Protein AF-A0A401PRJ9-F1 (afdb_monomer_lite)

Sequence (87 aa):
MLSGDKRVAYARIKAYSVLFSRDSEKSCGKFCGKLLTVFMKQPLDRSQDMRSVAQLRVRIWMGLSSDEEEFEKYIDGKILVAAERVS

Organism: Scyliorhinus torazame (NCBI:txid75743)

pLDDT: mean 81.91, std 13.37, range [40.38, 95.56]

Foldseek 3Di:
DDDVPDDFKDDDDDCQLQEDDPPDPVSHHVQHQHWDKTFIWGDDDPDDDTDRPDIDTDHGHDYDPVCVVVNVVSDPDDDDDDDDDDD

InterPro domains:
  IPR012561 Ferlin B-domain [PF08150] (1-63)
  IPR012561 Ferlin B-domain [SM01201] (1-64)
  IPR037721 Ferlin family [PTHR12546] (1-72)

Secondary structure (DSSP, 8-state):
-EETTEE--B----HHHHB--SS-TTTS-TTBTSEEEEEEE----TTS---EEEEEEEEB-B--GGGHHHHHTT--S----------

Structure (mmCIF, N/CA/C/O backbone):
data_AF-A0A401PRJ9-F1
#
_entry.id   AF-A0A401PRJ9-F1
#
loop_
_atom_site.group_PDB
_atom_site.id
_atom_site.type_symbol
_atom_site.label_atom_id
_atom_site.label_alt_id
_atom_site.label_comp_id
_atom_site.label_asym_id
_atom_site.label_entity_id
_atom_site.label_seq_id
_atom_site.pdbx_PDB_ins_code
_atom_site.Cartn_x
_atom_site.Cartn_y
_atom_site.Cartn_z
_atom_site.occupancy
_atom_site.B_iso_or_equiv
_atom_site.auth_seq_id
_atom_site.auth_comp_id
_atom_site.auth_asym_id
_atom_site.auth_atom_id
_atom_site.pdbx_PDB_model_num
ATOM 1 N N . MET A 1 1 ? 5.170 -3.332 -12.145 1.00 71.25 1 MET A N 1
ATOM 2 C CA . MET A 1 1 ? 4.999 -3.116 -13.593 1.00 71.25 1 MET A CA 1
ATOM 3 C C . MET A 1 1 ? 5.656 -4.271 -14.321 1.00 71.25 1 MET A C 1
ATOM 5 O O . MET A 1 1 ? 6.803 -4.601 -14.004 1.00 71.25 1 MET A O 1
ATOM 9 N N . LEU A 1 2 ? 4.902 -4.907 -15.209 1.00 76.56 2 LEU A N 1
ATOM 10 C CA . LEU A 1 2 ? 5.344 -6.021 -16.039 1.00 76.56 2 LEU A CA 1
ATOM 11 C C . LEU A 1 2 ? 5.460 -5.535 -17.491 1.00 76.56 2 LEU A C 1
ATOM 13 O O . LEU A 1 2 ? 4.733 -4.626 -17.890 1.00 76.56 2 LEU A O 1
ATOM 17 N N . SER A 1 3 ? 6.399 -6.098 -18.242 1.00 79.06 3 SER A N 1
ATOM 18 C CA . SER A 1 3 ? 6.491 -5.982 -19.700 1.00 79.06 3 SER A CA 1
ATOM 19 C C . SER A 1 3 ? 6.580 -7.405 -20.244 1.00 79.06 3 SER A C 1
ATOM 21 O O . SER A 1 3 ? 7.601 -8.070 -20.041 1.00 79.06 3 SER A O 1
ATOM 23 N N . GLY A 1 4 ? 5.478 -7.912 -20.808 1.00 83.69 4 GLY A N 1
ATOM 24 C CA . GLY A 1 4 ? 5.263 -9.360 -20.923 1.00 83.69 4 GLY A CA 1
ATOM 25 C C . GLY A 1 4 ? 5.376 -10.021 -19.544 1.00 83.69 4 GLY A C 1
ATOM 26 O O . GLY A 1 4 ? 4.873 -9.481 -18.561 1.00 83.69 4 GLY A O 1
ATOM 27 N N . ASP A 1 5 ? 6.151 -11.101 -19.444 1.00 81.75 5 ASP A N 1
ATOM 28 C CA . ASP A 1 5 ? 6.373 -11.827 -18.181 1.00 81.75 5 ASP A CA 1
ATOM 29 C C . ASP A 1 5 ? 7.504 -11.231 -17.321 1.00 81.75 5 ASP A C 1
ATOM 31 O O . ASP A 1 5 ? 7.791 -11.686 -16.208 1.00 81.75 5 ASP A O 1
ATOM 35 N N . LYS A 1 6 ? 8.190 -10.190 -17.815 1.00 80.88 6 LYS A N 1
ATOM 36 C CA . LYS A 1 6 ? 9.342 -9.599 -17.130 1.00 80.88 6 LYS A CA 1
ATOM 37 C C . LYS A 1 6 ? 8.903 -8.469 -16.209 1.00 80.88 6 LYS A C 1
ATOM 39 O O . LYS A 1 6 ? 8.366 -7.448 -16.640 1.00 80.88 6 LYS A O 1
ATOM 44 N N . ARG A 1 7 ? 9.235 -8.579 -14.921 1.00 83.62 7 ARG A N 1
ATOM 45 C CA . ARG A 1 7 ? 9.132 -7.449 -13.990 1.00 83.62 7 ARG A CA 1
ATOM 46 C C . ARG A 1 7 ? 10.168 -6.392 -14.370 1.00 83.62 7 ARG A C 1
ATOM 48 O O . ARG A 1 7 ? 11.361 -6.672 -14.377 1.00 83.62 7 ARG A O 1
ATOM 55 N N . VAL A 1 8 ? 9.706 -5.177 -14.658 1.00 84.38 8 VAL A N 1
ATOM 56 C CA . VAL A 1 8 ? 10.567 -4.040 -15.049 1.00 84.38 8 VAL A CA 1
ATOM 57 C C . VAL A 1 8 ? 10.650 -2.964 -13.969 1.00 84.38 8 VAL A C 1
ATOM 59 O O . VAL A 1 8 ? 11.624 -2.223 -13.907 1.00 84.38 8 VAL A O 1
ATOM 62 N N . ALA A 1 9 ? 9.671 -2.917 -13.061 1.00 87.44 9 ALA A N 1
ATOM 63 C CA . ALA A 1 9 ? 9.661 -1.992 -11.934 1.00 87.44 9 ALA A CA 1
ATOM 64 C C . ALA A 1 9 ? 8.856 -2.556 -10.759 1.00 87.44 9 ALA A C 1
ATOM 66 O O . ALA A 1 9 ? 7.801 -3.176 -10.957 1.00 87.44 9 ALA A O 1
ATOM 67 N N . TYR A 1 10 ? 9.312 -2.302 -9.533 1.00 88.12 10 TYR A N 1
ATOM 68 C CA . TYR A 1 10 ? 8.619 -2.706 -8.311 1.00 88.12 10 TYR A CA 1
ATOM 69 C C . TYR A 1 10 ? 8.783 -1.692 -7.178 1.00 88.12 10 TYR A C 1
ATOM 71 O O . TYR A 1 10 ? 9.738 -0.922 -7.137 1.00 88.12 10 TYR A O 1
ATOM 79 N N . ALA A 1 11 ? 7.868 -1.741 -6.218 1.00 90.38 11 ALA A N 1
ATOM 80 C CA . ALA A 1 11 ? 8.022 -1.113 -4.917 1.00 90.38 11 ALA A CA 1
ATOM 81 C C . ALA A 1 11 ? 7.520 -2.084 -3.847 1.00 90.38 11 ALA A C 1
ATOM 83 O O . ALA A 1 11 ? 6.603 -2.864 -4.099 1.00 90.38 11 ALA A O 1
ATOM 84 N N . ARG A 1 12 ? 8.145 -2.071 -2.667 1.00 90.31 12 ARG A N 1
ATOM 85 C CA . ARG A 1 12 ? 7.713 -2.883 -1.523 1.00 90.31 12 ARG A CA 1
ATOM 86 C C . ARG A 1 12 ? 7.147 -1.966 -0.456 1.00 90.31 12 ARG A C 1
ATOM 88 O O . ARG A 1 12 ? 7.829 -1.044 -0.015 1.00 90.31 12 ARG A O 1
ATOM 95 N N . ILE A 1 13 ? 5.925 -2.256 -0.036 1.00 92.69 13 ILE A N 1
ATOM 96 C CA . ILE A 1 13 ? 5.226 -1.545 1.029 1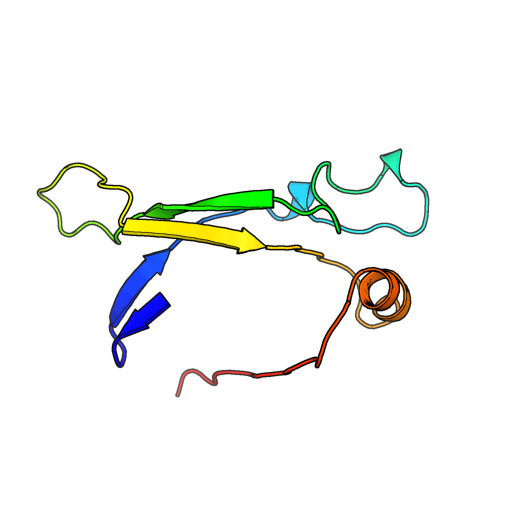.00 92.69 13 ILE A CA 1
ATOM 97 C C . ILE A 1 13 ? 4.969 -2.556 2.133 1.00 92.69 13 ILE A C 1
ATOM 99 O O . ILE A 1 13 ? 4.575 -3.691 1.872 1.00 92.69 13 ILE A O 1
ATOM 103 N N . LYS A 1 14 ? 5.271 -2.171 3.371 1.00 95.00 14 LYS A N 1
ATOM 104 C CA . LYS A 1 14 ? 5.111 -3.065 4.514 1.00 95.00 14 LYS A CA 1
ATOM 105 C C . LYS A 1 14 ? 3.623 -3.199 4.826 1.00 95.00 14 LYS A C 1
ATOM 107 O O . LYS A 1 14 ? 2.963 -2.174 4.985 1.00 95.00 14 LYS A O 1
ATOM 112 N N . ALA A 1 15 ? 3.129 -4.429 4.960 1.00 94.25 15 ALA A N 1
ATOM 113 C CA . ALA A 1 15 ? 1.713 -4.725 5.204 1.00 94.25 15 ALA A CA 1
ATOM 114 C C . ALA A 1 15 ? 1.142 -3.904 6.374 1.00 94.25 15 ALA A C 1
ATOM 116 O O . ALA A 1 15 ? 0.187 -3.157 6.200 1.00 94.25 15 ALA A O 1
ATOM 117 N N . TYR A 1 16 ? 1.824 -3.907 7.525 1.00 94.81 16 TYR A N 1
ATOM 118 C CA . TYR A 1 16 ? 1.397 -3.158 8.716 1.00 94.81 16 TYR A CA 1
ATOM 119 C C . TYR A 1 16 ? 1.280 -1.638 8.509 1.00 94.81 16 TYR A C 1
ATOM 121 O O . TYR A 1 16 ? 0.628 -0.958 9.290 1.00 94.81 16 TYR A O 1
ATOM 129 N N . SER A 1 17 ? 1.929 -1.067 7.488 1.00 95.56 17 SER A N 1
ATOM 130 C CA . SER A 1 17 ? 1.856 0.374 7.222 1.00 95.56 17 SER A CA 1
ATOM 131 C C . SER A 1 17 ? 0.583 0.784 6.480 1.00 95.56 17 SER A C 1
ATOM 133 O O . SER A 1 17 ? 0.252 1.967 6.479 1.00 95.56 17 SER A O 1
ATOM 135 N N . VAL A 1 18 ? -0.130 -0.181 5.897 1.00 95.12 18 VAL A N 1
ATOM 136 C CA . VAL A 1 18 ? -1.368 0.005 5.122 1.00 95.12 18 VAL A CA 1
ATOM 137 C C . VAL A 1 18 ? -2.515 -0.878 5.630 1.00 95.12 18 VAL A C 1
ATOM 139 O O . VAL A 1 18 ? -3.555 -0.952 4.986 1.00 95.12 18 VAL A O 1
ATOM 142 N N . LEU A 1 19 ? -2.319 -1.544 6.772 1.00 95.25 19 LEU A N 1
ATOM 143 C CA . LEU A 1 19 ? -3.312 -2.407 7.401 1.00 95.25 19 LEU A CA 1
ATOM 144 C C . LEU A 1 19 ? -4.496 -1.580 7.912 1.00 95.25 19 LEU A C 1
ATOM 146 O O . LEU A 1 19 ? -4.307 -0.517 8.507 1.00 95.25 19 LEU A O 1
ATOM 150 N N . PHE A 1 20 ? -5.702 -2.076 7.692 1.00 94.56 20 PHE A N 1
ATOM 151 C CA . PHE A 1 20 ? -6.938 -1.516 8.209 1.00 94.56 20 PHE A CA 1
ATOM 152 C C . PHE A 1 20 ? -7.401 -2.252 9.465 1.00 94.56 20 PHE A C 1
ATOM 154 O O . PHE A 1 20 ? -7.201 -3.458 9.602 1.00 94.56 20 PHE A O 1
ATOM 161 N N . SER A 1 21 ? -8.026 -1.512 10.376 1.00 93.00 21 SER A N 1
ATOM 162 C CA . SER A 1 21 ? -8.674 -2.029 11.576 1.00 93.00 21 SER A CA 1
ATOM 163 C C . SER A 1 21 ? -9.918 -1.190 11.859 1.00 93.00 21 SER A C 1
ATOM 165 O O . SER A 1 21 ? -9.849 0.039 11.829 1.00 93.00 21 SER A O 1
ATOM 167 N N . ARG A 1 22 ? -11.044 -1.846 12.163 1.00 90.94 22 ARG A N 1
ATOM 168 C CA . ARG A 1 22 ? -12.274 -1.161 12.595 1.00 90.94 22 ARG A CA 1
ATOM 169 C C . ARG A 1 22 ? -12.188 -0.622 14.026 1.00 90.94 22 ARG A C 1
ATOM 171 O O . ARG A 1 22 ? -12.948 0.277 14.363 1.00 90.94 22 ARG A O 1
ATOM 178 N N . ASP A 1 23 ? -11.274 -1.139 14.851 1.00 89.12 23 ASP A N 1
ATOM 179 C CA . ASP A 1 23 ? -11.220 -0.805 16.281 1.00 89.12 23 ASP A CA 1
ATOM 180 C C . ASP A 1 23 ? -10.901 0.674 16.511 1.00 89.12 23 ASP A C 1
ATOM 182 O O . ASP A 1 23 ? -11.524 1.338 17.338 1.00 89.12 23 ASP A O 1
ATOM 186 N N . SER A 1 24 ? -9.903 1.204 15.797 1.00 87.44 24 SER A N 1
ATOM 187 C CA . SER A 1 24 ? -9.582 2.629 15.834 1.00 87.44 24 SER A CA 1
ATOM 188 C C . SER A 1 24 ? -8.659 3.040 14.690 1.00 87.44 24 SER A C 1
ATOM 190 O O . SER A 1 24 ? -7.810 2.265 14.250 1.00 87.44 24 SER A O 1
ATOM 192 N N . GLU A 1 25 ? -8.706 4.318 14.306 1.00 84.81 25 GLU A N 1
ATOM 193 C CA . GLU A 1 25 ? -7.724 4.894 13.375 1.00 84.81 25 GLU A CA 1
ATOM 194 C C . GLU A 1 25 ? -6.275 4.777 13.878 1.00 84.81 25 GLU A C 1
ATOM 196 O O . GLU A 1 25 ? -5.342 4.729 13.078 1.00 84.81 25 GLU A O 1
ATOM 201 N N . LYS A 1 26 ? -6.064 4.717 15.202 1.00 89.31 26 LYS A N 1
ATOM 202 C CA . LYS A 1 26 ? -4.732 4.539 15.806 1.00 89.31 26 LYS A CA 1
ATOM 203 C C . LYS A 1 26 ? -4.200 3.115 15.627 1.00 89.31 26 LYS A C 1
ATOM 205 O O . LYS A 1 26 ? -2.987 2.924 15.657 1.00 89.31 26 LYS A O 1
ATOM 210 N N . SER A 1 27 ? -5.096 2.148 15.443 1.00 92.12 27 SER A N 1
ATOM 211 C CA . SER A 1 27 ? -4.780 0.747 15.146 1.00 92.12 27 SER A CA 1
ATOM 212 C C . SER A 1 27 ? -4.530 0.516 13.651 1.00 92.12 27 SER A C 1
ATOM 214 O O . SER A 1 27 ? -3.985 -0.521 13.271 1.00 92.12 27 SER A O 1
ATOM 216 N N . CYS A 1 28 ? -4.893 1.476 12.795 1.00 94.19 28 CYS A N 1
ATOM 217 C CA . CYS A 1 28 ? -4.601 1.428 11.369 1.00 94.19 28 CYS A CA 1
ATOM 218 C C . CYS A 1 28 ? -3.129 1.740 11.078 1.00 94.19 28 CYS A C 1
ATOM 220 O O . CYS A 1 28 ? -2.465 2.545 11.738 1.00 94.19 28 CYS A O 1
ATOM 222 N N . GLY A 1 29 ? -2.623 1.146 10.000 1.00 95.00 29 GLY A N 1
ATOM 223 C CA . GLY A 1 29 ? -1.325 1.489 9.450 1.00 95.00 29 GLY A CA 1
ATOM 224 C C . GLY A 1 29 ? -1.249 2.973 9.089 1.00 95.00 29 GLY A C 1
ATOM 225 O O . GLY A 1 29 ? -2.191 3.553 8.550 1.00 95.00 29 GLY A O 1
ATOM 226 N N . LYS A 1 30 ? -0.091 3.597 9.338 1.00 94.62 30 LYS A N 1
ATOM 227 C CA . LYS A 1 30 ? 0.132 5.044 9.143 1.00 94.62 30 LYS A CA 1
ATOM 228 C C . LYS A 1 30 ? -0.322 5.574 7.772 1.00 94.62 30 LYS A C 1
ATOM 230 O O . LYS A 1 30 ? -0.723 6.740 7.689 1.00 94.62 30 LYS A O 1
ATOM 235 N N . PHE A 1 31 ? -0.228 4.752 6.726 1.00 94.31 31 PHE A N 1
ATOM 236 C CA . PHE A 1 31 ? -0.541 5.079 5.333 1.00 94.31 31 PHE A CA 1
ATOM 237 C C . PHE A 1 31 ? -1.823 4.410 4.809 1.00 94.31 31 PHE A C 1
ATOM 239 O O . PHE A 1 31 ? -2.117 4.546 3.624 1.00 94.31 31 PHE A O 1
ATOM 246 N N . CYS A 1 32 ? -2.587 3.714 5.654 1.00 93.50 32 CYS A N 1
ATOM 247 C CA . CYS A 1 32 ? -3.840 3.067 5.266 1.00 93.50 32 CYS A CA 1
ATOM 248 C C . CYS A 1 32 ? -4.832 4.090 4.684 1.00 93.50 32 CYS A C 1
ATOM 250 O O . CYS A 1 32 ? -5.075 5.129 5.299 1.00 93.50 32 CYS A O 1
ATOM 252 N N . GLY A 1 33 ? -5.330 3.846 3.466 1.00 89.69 33 GLY A N 1
ATOM 253 C CA . GLY A 1 33 ? -6.293 4.708 2.760 1.00 89.69 33 GLY A CA 1
ATOM 254 C C . GLY A 1 33 ? -5.757 6.084 2.329 1.00 89.69 33 GLY A C 1
ATOM 255 O O . GLY A 1 33 ? -6.425 6.817 1.593 1.00 89.69 33 GLY A O 1
ATOM 256 N N . LYS A 1 34 ? -4.537 6.455 2.735 1.00 90.88 34 LYS A N 1
ATOM 257 C CA . LYS A 1 34 ? -3.933 7.758 2.435 1.00 90.88 34 LYS A CA 1
ATOM 258 C C . LYS A 1 34 ? -3.283 7.748 1.064 1.00 90.88 34 LYS A C 1
ATOM 260 O O . LYS A 1 34 ? -2.757 6.741 0.605 1.00 90.88 34 LYS A O 1
ATOM 265 N N . LEU A 1 35 ? -3.301 8.907 0.418 1.00 91.38 35 LEU A N 1
ATOM 266 C CA . LEU A 1 35 ? -2.613 9.116 -0.844 1.00 91.38 35 LEU A CA 1
ATOM 267 C C . LEU A 1 35 ? -1.104 9.199 -0.585 1.00 91.38 35 LEU A C 1
ATOM 269 O O . LEU A 1 35 ? -0.645 10.108 0.107 1.00 91.38 35 LEU A O 1
ATOM 273 N N . LEU A 1 36 ? -0.340 8.260 -1.138 1.00 92.69 36 LEU A N 1
ATOM 274 C CA . LEU A 1 36 ? 1.110 8.209 -1.014 1.00 92.69 36 LEU A CA 1
ATOM 275 C C . LEU A 1 36 ? 1.797 8.227 -2.380 1.00 92.69 36 LEU A C 1
ATOM 277 O O . LEU A 1 36 ? 1.295 7.699 -3.373 1.00 92.69 36 LEU A O 1
ATOM 281 N N . THR A 1 37 ? 2.983 8.823 -2.403 1.00 94.44 37 THR A N 1
ATOM 282 C CA . THR A 1 37 ? 3.881 8.792 -3.553 1.00 94.44 37 THR A CA 1
ATOM 283 C C . THR A 1 37 ? 4.894 7.671 -3.361 1.00 94.44 37 THR A C 1
ATOM 285 O O . THR A 1 37 ? 5.608 7.638 -2.358 1.00 94.44 37 THR A O 1
ATOM 288 N N . VAL A 1 38 ? 4.970 6.757 -4.322 1.00 92.81 38 VAL A N 1
ATOM 289 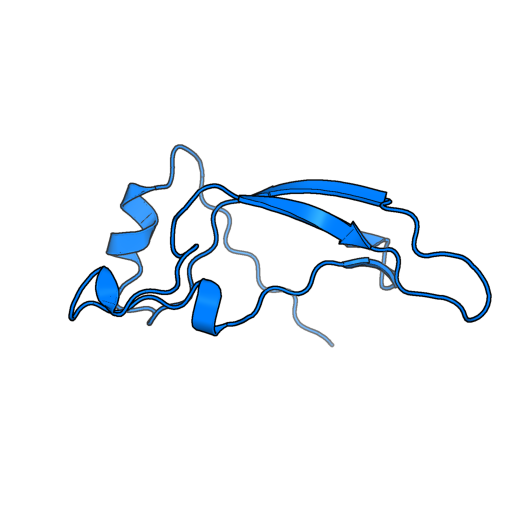C CA . VAL A 1 38 ? 5.862 5.598 -4.302 1.00 92.81 38 VAL A CA 1
ATOM 290 C C . VAL A 1 38 ? 6.836 5.690 -5.465 1.00 92.81 38 VAL A C 1
ATOM 292 O O . VAL A 1 38 ? 6.430 5.778 -6.622 1.00 92.81 38 VAL A O 1
ATOM 295 N N . PHE A 1 39 ? 8.127 5.615 -5.159 1.00 90.50 39 PHE A N 1
ATOM 296 C CA . PHE A 1 39 ? 9.182 5.535 -6.162 1.00 90.50 39 PHE A CA 1
ATOM 297 C C . PHE A 1 39 ? 9.478 4.074 -6.476 1.00 90.50 39 PHE A C 1
ATOM 299 O O . PHE A 1 39 ? 9.813 3.280 -5.590 1.00 90.50 39 PHE A O 1
ATOM 306 N N . MET A 1 40 ? 9.326 3.712 -7.742 1.00 88.88 40 MET A N 1
ATOM 307 C CA . MET A 1 40 ? 9.579 2.363 -8.211 1.00 88.88 40 MET A CA 1
ATOM 308 C C . MET A 1 40 ? 11.057 2.160 -8.512 1.00 88.88 40 MET A C 1
ATOM 310 O O . MET A 1 40 ? 11.739 3.025 -9.060 1.00 88.88 40 MET A O 1
ATOM 314 N N . LYS A 1 41 ? 11.518 0.960 -8.192 1.00 87.31 41 LYS A N 1
ATOM 315 C CA . LYS A 1 41 ? 12.880 0.485 -8.376 1.00 87.31 41 LYS A CA 1
ATOM 316 C C . LYS A 1 41 ? 12.914 -0.545 -9.494 1.00 87.31 41 LYS A C 1
ATOM 318 O O . LYS A 1 41 ? 12.000 -1.367 -9.607 1.00 87.31 41 LYS A O 1
ATOM 323 N N . GLN A 1 42 ? 13.972 -0.530 -10.292 1.00 82.25 42 GLN A N 1
ATOM 324 C CA . GLN A 1 42 ? 14.217 -1.598 -11.251 1.00 82.25 42 GLN A CA 1
ATOM 325 C C . GLN A 1 42 ? 14.588 -2.895 -10.504 1.00 82.25 42 GLN A C 1
ATOM 327 O O . GLN A 1 42 ? 15.327 -2.844 -9.514 1.00 82.25 42 GLN A O 1
ATOM 332 N N . PRO A 1 43 ? 14.083 -4.068 -10.922 1.00 77.88 43 PRO A N 1
ATOM 333 C CA . PRO A 1 43 ? 14.628 -5.351 -10.493 1.00 77.88 43 PRO A CA 1
ATOM 334 C C . PRO A 1 43 ? 16.083 -5.435 -10.957 1.00 77.88 43 PRO A C 1
ATOM 336 O O . PRO A 1 43 ? 16.349 -5.370 -12.152 1.00 77.88 43 PRO A O 1
ATOM 339 N N . LEU A 1 44 ? 17.016 -5.491 -10.008 1.00 70.31 44 LEU A N 1
ATOM 340 C CA . LEU A 1 44 ? 18.450 -5.542 -10.284 1.00 70.31 44 LEU A CA 1
ATOM 341 C C . LEU A 1 44 ? 18.778 -6.768 -11.142 1.00 70.31 44 LEU A C 1
ATOM 343 O O . LEU A 1 44 ? 18.531 -7.895 -10.716 1.00 70.31 44 LEU A O 1
ATOM 347 N N . ASP A 1 45 ? 19.390 -6.534 -12.300 1.00 61.53 45 ASP A N 1
ATOM 348 C CA . ASP A 1 45 ? 20.401 -7.455 -12.809 1.00 61.53 45 ASP A CA 1
ATOM 349 C C . ASP A 1 45 ? 21.743 -7.007 -12.210 1.00 61.53 45 ASP A C 1
ATOM 351 O O . ASP A 1 45 ? 21.930 -5.812 -11.973 1.00 61.53 45 ASP A O 1
ATOM 355 N N . ARG A 1 46 ? 22.620 -7.953 -11.868 1.00 54.66 46 ARG A N 1
ATOM 356 C CA . ARG A 1 46 ? 23.654 -7.893 -10.802 1.00 54.66 46 ARG A CA 1
ATOM 357 C C . ARG A 1 46 ? 24.695 -6.738 -10.815 1.00 54.66 46 ARG A C 1
ATOM 359 O O . ARG A 1 46 ? 25.642 -6.810 -10.039 1.00 54.66 46 ARG A O 1
ATOM 366 N N . SER A 1 47 ? 24.574 -5.689 -11.631 1.00 55.38 47 SER A N 1
ATOM 367 C CA . SER A 1 47 ? 25.668 -4.743 -11.911 1.00 55.38 47 SER A CA 1
ATOM 368 C C . SER A 1 47 ? 25.322 -3.250 -12.063 1.00 55.38 47 SER A C 1
ATOM 370 O O . SER A 1 47 ? 26.221 -2.488 -12.413 1.00 55.38 47 SER A O 1
ATOM 372 N N . GLN A 1 48 ? 24.095 -2.773 -11.806 1.00 56.62 48 GLN A N 1
ATOM 373 C CA . GLN A 1 48 ? 23.797 -1.329 -11.909 1.00 56.62 48 GLN A CA 1
ATOM 374 C C . GLN A 1 48 ? 23.070 -0.748 -10.697 1.00 56.62 48 GLN A C 1
ATOM 376 O O . GLN A 1 48 ? 22.136 -1.347 -10.168 1.00 56.62 48 GLN A O 1
ATOM 381 N N . ASP A 1 49 ? 23.489 0.461 -10.309 1.00 59.72 49 ASP A N 1
ATOM 382 C CA . ASP A 1 49 ? 22.861 1.293 -9.284 1.00 59.72 49 ASP A CA 1
ATOM 383 C C . ASP A 1 49 ? 21.338 1.360 -9.444 1.00 59.72 49 ASP A C 1
ATOM 385 O O . ASP A 1 49 ? 20.811 1.495 -10.554 1.00 59.72 49 ASP A O 1
ATOM 389 N N . MET A 1 50 ? 20.623 1.287 -8.314 1.00 61.38 50 MET A N 1
ATOM 390 C CA . MET A 1 50 ? 19.161 1.382 -8.261 1.00 61.38 50 MET A CA 1
ATOM 391 C C . MET A 1 50 ? 18.688 2.749 -8.770 1.00 61.38 50 MET A C 1
ATOM 393 O O . MET A 1 50 ? 18.467 3.673 -7.987 1.00 61.38 50 MET A O 1
ATOM 397 N N . ARG A 1 51 ? 18.473 2.880 -10.079 1.00 67.25 51 ARG A N 1
ATOM 398 C CA . ARG A 1 51 ? 17.793 4.041 -10.655 1.00 67.25 51 ARG A CA 1
ATOM 399 C C . ARG A 1 51 ? 16.293 3.950 -10.369 1.00 67.25 51 ARG A C 1
ATOM 401 O O . ARG A 1 51 ? 15.669 2.902 -10.560 1.00 67.25 51 ARG A O 1
ATOM 408 N N . SER A 1 52 ? 15.713 5.048 -9.885 1.00 69.75 52 SER A N 1
ATOM 409 C CA . SER A 1 52 ? 14.259 5.205 -9.802 1.00 69.75 52 SER A CA 1
ATOM 410 C C . SER A 1 52 ? 13.701 5.264 -11.221 1.00 69.75 52 SER A C 1
ATOM 412 O O . SER A 1 52 ? 14.090 6.134 -11.994 1.00 69.75 52 SER A O 1
ATOM 414 N N . VAL A 1 53 ? 12.813 4.333 -11.568 1.00 78.62 53 VAL A N 1
ATOM 415 C CA . VAL A 1 53 ? 12.302 4.180 -12.945 1.00 78.62 53 VAL A CA 1
ATOM 416 C C . VAL A 1 53 ? 10.917 4.786 -13.146 1.00 78.62 53 VAL A C 1
ATOM 418 O O . VAL A 1 53 ? 10.531 5.069 -14.273 1.00 78.62 53 VAL A O 1
ATOM 421 N N . ALA A 1 54 ? 10.163 4.991 -12.065 1.00 86.12 54 ALA A N 1
ATOM 422 C CA . ALA A 1 54 ? 8.842 5.606 -12.114 1.00 86.12 54 ALA A CA 1
ATOM 423 C C . ALA A 1 54 ? 8.434 6.153 -10.742 1.00 86.12 54 ALA A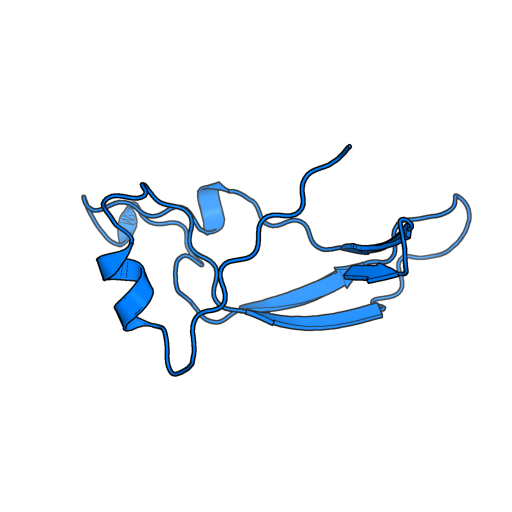 C 1
ATOM 425 O O . ALA A 1 54 ? 8.901 5.675 -9.704 1.00 86.12 54 ALA A O 1
ATOM 426 N N . GLN A 1 55 ? 7.512 7.111 -10.743 1.00 91.69 55 GLN A N 1
ATOM 427 C CA . GLN A 1 55 ? 6.841 7.624 -9.555 1.00 91.69 55 GLN A CA 1
ATOM 428 C C . GLN A 1 55 ? 5.338 7.371 -9.700 1.00 91.69 55 GLN A C 1
ATOM 430 O O . GLN A 1 55 ? 4.735 7.774 -10.690 1.00 91.69 55 GLN A O 1
ATOM 435 N N . LEU A 1 56 ? 4.735 6.705 -8.718 1.00 91.44 56 LEU A N 1
ATOM 436 C CA . LEU A 1 56 ? 3.300 6.425 -8.677 1.00 91.44 56 LEU A CA 1
ATOM 437 C C . LEU A 1 56 ? 2.648 7.180 -7.524 1.00 91.44 56 LEU A C 1
ATOM 439 O O . LEU A 1 56 ? 3.217 7.252 -6.436 1.00 91.44 56 LEU A O 1
ATOM 443 N N . ARG A 1 57 ? 1.436 7.696 -7.741 1.00 92.25 57 ARG A N 1
ATOM 444 C CA . ARG A 1 57 ? 0.585 8.247 -6.680 1.00 92.25 57 ARG A CA 1
ATOM 445 C C . ARG A 1 57 ? -0.564 7.274 -6.445 1.00 92.25 57 ARG A C 1
ATOM 447 O O . ARG A 1 57 ? -1.378 7.073 -7.338 1.00 92.25 57 ARG A O 1
ATOM 454 N N . VAL A 1 58 ? -0.596 6.639 -5.279 1.00 90.62 58 VAL A N 1
ATOM 455 C CA . VAL A 1 58 ? -1.502 5.517 -4.984 1.00 90.62 58 VAL A CA 1
ATOM 456 C C . VAL A 1 58 ? -2.175 5.705 -3.631 1.00 90.62 58 VAL A C 1
ATOM 458 O O . VAL A 1 58 ? -1.596 6.307 -2.731 1.00 90.62 58 VAL A O 1
ATOM 461 N N . ARG A 1 59 ? -3.391 5.178 -3.476 1.00 90.69 59 ARG A N 1
ATOM 462 C CA . ARG A 1 59 ? -4.002 4.899 -2.169 1.00 90.69 59 ARG A CA 1
ATOM 463 C C . ARG A 1 59 ? -3.996 3.394 -1.989 1.00 90.69 59 ARG A C 1
ATOM 465 O O . ARG A 1 59 ? -4.385 2.677 -2.904 1.00 90.69 59 ARG A O 1
ATOM 472 N N . ILE A 1 60 ? -3.501 2.924 -0.851 1.00 91.81 60 ILE A N 1
ATOM 473 C CA . ILE A 1 60 ? -3.392 1.492 -0.573 1.00 91.81 60 ILE A CA 1
ATOM 474 C C . ILE A 1 60 ? -4.074 1.207 0.750 1.00 91.81 60 ILE A C 1
ATOM 476 O O . ILE A 1 60 ? -3.940 1.960 1.717 1.00 91.81 60 ILE A O 1
ATOM 480 N N . TRP A 1 61 ? -4.797 0.101 0.766 1.00 91.50 61 TRP A N 1
ATOM 481 C CA . TRP A 1 61 ? -5.552 -0.380 1.899 1.00 91.50 61 TRP A CA 1
ATOM 482 C C . TRP A 1 61 ? -5.452 -1.899 1.933 1.00 91.50 61 TRP A C 1
ATOM 484 O O . TRP A 1 61 ? -5.432 -2.554 0.890 1.00 91.50 61 TRP A O 1
ATOM 494 N N . MET A 1 62 ? -5.319 -2.446 3.133 1.00 93.31 62 MET A N 1
ATOM 495 C CA . MET A 1 62 ? -5.221 -3.877 3.369 1.00 93.31 62 MET A CA 1
ATOM 496 C C . MET A 1 62 ? -6.126 -4.221 4.547 1.00 93.31 62 MET A C 1
ATOM 498 O O . MET A 1 62 ? -5.739 -4.015 5.693 1.00 93.31 62 MET A O 1
ATOM 502 N N . GLY A 1 63 ? -7.321 -4.726 4.269 1.00 91.75 63 GLY A N 1
ATOM 503 C CA . GLY A 1 63 ? -8.289 -5.142 5.281 1.00 91.75 63 GLY A CA 1
ATOM 504 C C . GLY A 1 63 ? -9.051 -6.391 4.857 1.00 91.75 63 GLY A C 1
ATOM 505 O O . GLY A 1 63 ? -8.721 -7.028 3.853 1.00 91.75 63 GLY A O 1
ATOM 506 N N . LEU A 1 64 ? -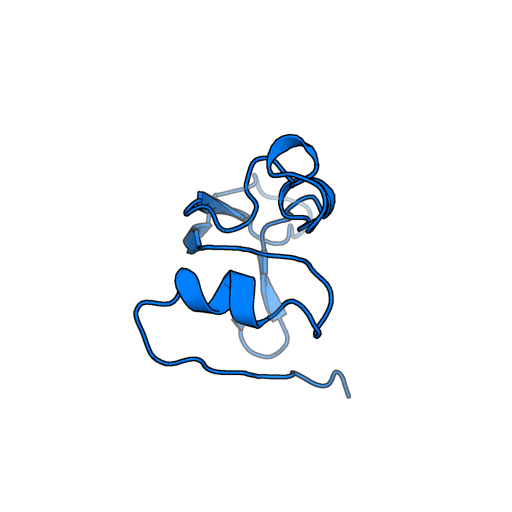10.045 -6.767 5.658 1.00 91.00 64 LEU A N 1
ATOM 507 C CA . LEU A 1 64 ? -10.916 -7.899 5.358 1.00 91.00 64 LEU A CA 1
ATOM 508 C C . LEU A 1 64 ? -11.859 -7.539 4.209 1.00 91.00 64 LEU A C 1
ATOM 510 O O . LEU A 1 64 ? -12.271 -6.395 4.085 1.00 91.00 64 LEU A O 1
ATOM 514 N N . SER A 1 65 ? -12.273 -8.517 3.401 1.00 87.81 65 SER A N 1
ATOM 515 C CA . SER A 1 65 ? -13.242 -8.262 2.320 1.00 87.81 65 SER A CA 1
ATOM 516 C C . SER A 1 65 ? -14.572 -7.697 2.836 1.00 87.81 65 SER A C 1
ATOM 518 O O . SER A 1 65 ? -15.235 -6.959 2.124 1.00 87.81 65 SER A O 1
ATOM 520 N N . SER A 1 66 ? -14.945 -7.997 4.085 1.00 90.31 66 SER A N 1
ATOM 521 C CA . SER A 1 66 ? -16.118 -7.419 4.755 1.00 90.31 66 SER A CA 1
ATOM 522 C C . SER A 1 66 ? -16.010 -5.914 5.011 1.00 90.31 66 SER A C 1
ATOM 524 O O . SER A 1 66 ? -17.002 -5.292 5.368 1.00 90.31 66 SER A O 1
ATOM 526 N N . ASP A 1 67 ? -14.815 -5.339 4.887 1.00 89.69 67 ASP A N 1
ATOM 527 C CA . ASP A 1 67 ? -14.516 -3.939 5.198 1.00 89.69 67 ASP A CA 1
ATOM 528 C C . ASP A 1 67 ? -14.300 -3.100 3.932 1.00 89.69 67 ASP A C 1
ATOM 530 O O . ASP A 1 67 ? -13.828 -1.968 4.006 1.00 89.69 67 ASP A O 1
ATOM 534 N N . GLU A 1 68 ? -14.637 -3.648 2.763 1.00 87.06 68 GLU A N 1
ATOM 535 C CA . GLU A 1 68 ? -14.469 -2.991 1.464 1.00 87.06 68 GLU A CA 1
ATOM 536 C C . GLU A 1 68 ? -15.185 -1.631 1.392 1.00 87.06 68 GLU A C 1
ATOM 538 O O . GLU A 1 68 ? -14.609 -0.663 0.896 1.00 87.06 68 GLU A O 1
ATOM 543 N N . GLU A 1 69 ? -16.367 -1.519 2.009 1.00 88.06 69 GLU A N 1
ATOM 544 C CA . GLU A 1 69 ? -17.153 -0.279 2.125 1.00 88.06 69 GLU A CA 1
ATOM 545 C C . GLU A 1 69 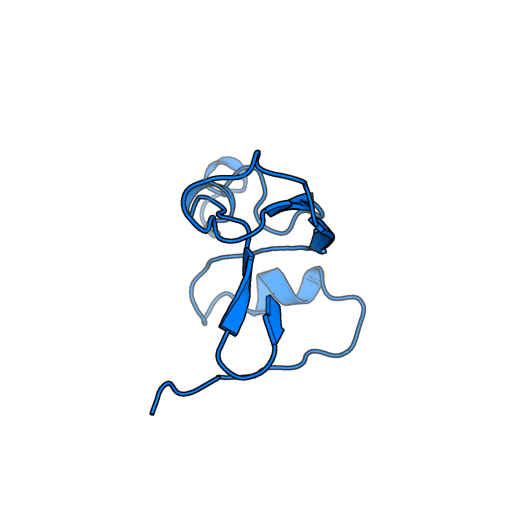? -16.358 0.897 2.729 1.00 88.06 69 GLU A C 1
ATOM 547 O O . GLU A 1 69 ? -16.582 2.063 2.399 1.00 88.06 69 GLU A O 1
ATOM 552 N N . GLU A 1 70 ? -15.394 0.613 3.611 1.00 86.31 70 GLU A N 1
ATOM 553 C CA . GLU A 1 70 ? -14.560 1.635 4.246 1.00 86.31 70 GLU A CA 1
ATOM 554 C C . GLU A 1 70 ? -13.515 2.185 3.276 1.00 86.31 70 GLU A C 1
ATOM 556 O O . GLU A 1 70 ? -13.135 3.357 3.358 1.00 86.31 70 GLU A O 1
ATOM 561 N N . PHE A 1 71 ? -13.067 1.359 2.330 1.00 82.38 71 PHE A N 1
ATOM 562 C CA . PHE A 1 71 ? -12.138 1.779 1.292 1.00 82.38 71 PHE A CA 1
ATOM 563 C C . PHE A 1 71 ? -12.835 2.528 0.152 1.00 82.38 71 PHE A C 1
ATOM 565 O O . PHE A 1 71 ? -12.274 3.502 -0.361 1.00 82.38 71 PHE A O 1
ATOM 572 N N . GLU A 1 72 ? -14.058 2.133 -0.208 1.00 82.44 72 GLU A N 1
ATOM 573 C CA . GLU A 1 72 ? -14.839 2.767 -1.279 1.00 82.44 72 GLU A CA 1
ATOM 574 C C . GLU A 1 72 ? -15.031 4.276 -1.073 1.00 82.44 72 GLU A C 1
ATOM 576 O O . GLU A 1 72 ? -15.012 5.040 -2.038 1.00 82.44 72 GLU A O 1
ATOM 581 N N . LYS A 1 73 ? -15.079 4.737 0.184 1.00 81.25 73 LYS A N 1
ATOM 582 C CA . LYS A 1 73 ? -15.151 6.165 0.556 1.00 81.25 73 LYS A CA 1
ATOM 583 C C . LYS A 1 73 ? -14.020 7.018 -0.030 1.00 81.25 73 LYS A C 1
ATOM 585 O O . LYS A 1 73 ? -14.152 8.236 -0.125 1.00 81.25 73 LYS A O 1
ATOM 590 N N . TYR A 1 74 ? -12.890 6.407 -0.384 1.00 75.69 74 TYR A N 1
ATOM 591 C CA . TYR A 1 74 ? -11.721 7.102 -0.927 1.00 75.69 74 TYR A CA 1
ATOM 592 C C . TYR A 1 74 ? -11.611 7.023 -2.454 1.00 75.69 74 TYR A C 1
ATOM 594 O O . TYR A 1 74 ? -10.623 7.521 -3.013 1.00 75.69 74 TYR A O 1
ATOM 602 N N . ILE A 1 75 ? -12.572 6.381 -3.118 1.00 75.00 75 ILE A N 1
ATOM 603 C CA . ILE A 1 75 ? -12.566 6.143 -4.558 1.00 75.00 75 ILE A CA 1
ATOM 604 C C . ILE A 1 75 ? -13.324 7.271 -5.253 1.00 75.00 75 ILE A C 1
ATOM 606 O O . ILE A 1 75 ? -14.521 7.438 -5.075 1.00 75.00 75 ILE A O 1
ATOM 610 N N . ASP A 1 76 ? -12.610 8.020 -6.090 1.00 68.19 76 ASP A N 1
ATOM 611 C CA . ASP A 1 76 ? -13.162 9.118 -6.891 1.00 68.19 76 ASP A CA 1
ATOM 612 C C . ASP A 1 76 ? -13.102 8.745 -8.388 1.00 68.19 76 ASP A C 1
ATOM 614 O O . ASP A 1 76 ? -12.506 9.436 -9.216 1.00 68.19 76 ASP A O 1
ATOM 618 N N . GLY A 1 77 ? -13.584 7.540 -8.730 1.00 71.44 77 GLY A N 1
ATOM 619 C CA . GLY A 1 77 ? -13.445 6.975 -10.077 1.00 71.44 77 GLY A CA 1
ATOM 620 C C . GLY A 1 77 ? -13.960 5.542 -10.251 1.00 71.44 77 GLY A C 1
ATOM 621 O O . GLY A 1 77 ? -14.571 4.956 -9.364 1.00 71.44 77 GLY A O 1
ATOM 622 N N . LYS A 1 78 ? -13.718 4.964 -11.434 1.00 71.44 78 LYS A N 1
ATOM 623 C CA . LYS A 1 78 ? -14.170 3.610 -11.791 1.00 71.44 78 LYS A CA 1
ATOM 624 C C . LYS A 1 78 ? -13.241 2.545 -11.198 1.00 71.44 78 LYS A C 1
ATOM 626 O O . LYS A 1 78 ? -12.040 2.559 -11.462 1.00 71.44 78 LYS A O 1
ATOM 631 N N . ILE A 1 79 ? -13.808 1.601 -10.449 1.00 66.50 79 ILE A N 1
ATOM 632 C CA . ILE A 1 79 ? -13.087 0.449 -9.893 1.00 66.50 79 ILE A CA 1
ATOM 633 C C . ILE A 1 79 ? -12.854 -0.584 -11.002 1.00 66.50 79 ILE A C 1
ATOM 635 O O . ILE A 1 79 ? -13.771 -0.939 -11.743 1.00 66.50 79 ILE A O 1
ATOM 639 N N . LEU A 1 80 ? -11.617 -1.069 -11.115 1.00 68.62 80 LEU A N 1
ATOM 640 C CA . LEU A 1 80 ? -11.244 -2.196 -11.967 1.00 68.62 80 LEU A CA 1
ATOM 641 C C . LEU A 1 80 ? -10.632 -3.278 -11.077 1.00 68.62 80 LEU A C 1
ATOM 643 O O . LEU A 1 80 ? -9.529 -3.108 -10.562 1.00 68.62 80 LEU A O 1
ATOM 647 N N . VAL A 1 81 ? -11.350 -4.386 -10.905 1.00 66.06 81 VAL A N 1
ATOM 648 C CA . VAL A 1 81 ? -10.841 -5.574 -10.213 1.00 66.06 81 VAL A CA 1
ATOM 649 C C . VAL A 1 81 ? -10.246 -6.507 -11.263 1.00 66.06 81 VAL A C 1
ATOM 651 O O . VAL A 1 81 ? -10.954 -6.984 -12.148 1.00 66.06 81 VAL A O 1
ATOM 654 N N . ALA A 1 82 ? -8.941 -6.755 -11.184 1.00 69.62 82 ALA A N 1
ATOM 655 C CA . ALA A 1 82 ? -8.238 -7.699 -12.046 1.00 69.62 82 ALA A CA 1
ATOM 656 C C . ALA A 1 82 ? -7.461 -8.699 -11.185 1.00 69.62 82 ALA A C 1
ATOM 658 O O . ALA A 1 82 ? -6.786 -8.313 -10.232 1.00 69.62 82 ALA A O 1
ATOM 659 N N . ALA A 1 83 ? -7.545 -9.980 -11.535 1.00 57.06 83 ALA A N 1
ATOM 660 C CA . ALA A 1 83 ? -6.747 -11.042 -10.939 1.00 57.06 83 ALA A CA 1
ATOM 661 C C . ALA A 1 83 ? -5.891 -11.673 -12.040 1.00 57.06 83 ALA A C 1
ATOM 663 O O . ALA A 1 83 ? -6.418 -12.336 -12.932 1.00 57.06 83 ALA A O 1
ATOM 664 N N . GLU A 1 84 ? -4.576 -11.465 -11.996 1.00 58.03 84 GLU A N 1
ATOM 665 C CA . GLU A 1 84 ? -3.657 -12.242 -12.830 1.00 58.03 84 GLU A CA 1
ATOM 666 C C . GLU A 1 84 ? -3.464 -13.619 -12.187 1.00 58.03 84 GLU A C 1
ATOM 668 O O . GLU A 1 84 ? -3.018 -13.734 -11.043 1.00 58.03 84 GLU A O 1
ATOM 673 N N . ARG A 1 85 ? -3.829 -14.676 -12.919 1.00 40.38 85 ARG A N 1
ATOM 674 C CA . ARG A 1 85 ? -3.461 -16.050 -12.569 1.00 40.38 85 ARG A CA 1
ATOM 675 C C . ARG A 1 85 ? -2.044 -16.297 -13.069 1.00 40.38 85 ARG A C 1
ATOM 677 O O . ARG A 1 85 ? -1.769 -16.077 -14.243 1.00 40.38 85 ARG A O 1
ATOM 684 N N . VAL A 1 86 ? -1.169 -16.778 -12.193 1.00 50.44 86 VAL A N 1
ATOM 685 C CA . VAL A 1 86 ? 0.089 -17.399 -12.618 1.00 50.44 86 VAL A CA 1
ATOM 686 C C . VAL A 1 86 ? -0.278 -18.809 -13.080 1.00 50.44 86 VAL A C 1
ATOM 688 O O . VAL A 1 86 ? -0.762 -19.593 -12.264 1.00 50.44 86 VAL A O 1
ATOM 691 N N . SER A 1 87 ? -0.157 -19.079 -14.380 1.00 43.09 87 SER A N 1
ATOM 692 C CA . SER A 1 87 ? -0.260 -20.432 -14.947 1.00 43.09 87 SER A CA 1
ATOM 693 C C . SER A 1 87 ? 1.007 -21.228 -14.681 1.00 43.09 87 SER A C 1
ATOM 695 O O . SER A 1 87 ? 2.087 -20.626 -14.888 1.00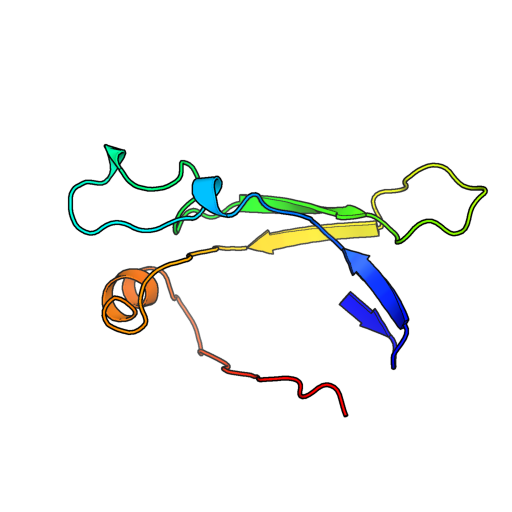 43.09 87 SER A O 1
#

Radius of gyration: 15.62 Å; chains: 1; bounding box: 43×30×37 Å